Protein AF-A0A6N2JVK2-F1 (afdb_monomer_lite)

Structure (mmCIF, N/CA/C/O backbone):
data_AF-A0A6N2JVK2-F1
#
_entry.id   AF-A0A6N2JVK2-F1
#
loop_
_atom_site.group_PDB
_atom_site.id
_atom_site.type_symbol
_atom_site.label_atom_id
_atom_site.label_alt_id
_atom_site.label_comp_id
_atom_site.label_asym_id
_atom_site.label_entity_id
_atom_site.label_seq_id
_atom_site.pdbx_PDB_ins_code
_atom_site.Cartn_x
_atom_site.Cartn_y
_atom_site.Cartn_z
_atom_site.occupancy
_atom_site.B_iso_or_equiv
_atom_site.auth_seq_id
_atom_site.auth_comp_id
_atom_site.auth_asym_id
_atom_site.auth_atom_id
_atom_site.pdbx_PDB_model_num
ATOM 1 N N . MET A 1 1 ? -24.636 7.361 -24.391 1.00 40.22 1 MET A N 1
ATOM 2 C CA . MET A 1 1 ? -23.296 7.892 -24.700 1.00 40.22 1 MET A CA 1
ATOM 3 C C . MET A 1 1 ? -22.338 6.884 -24.120 1.00 40.22 1 MET A C 1
ATOM 5 O O . MET A 1 1 ? -22.304 6.733 -22.908 1.00 40.22 1 MET A O 1
ATOM 9 N N . ASP A 1 2 ? -21.753 6.083 -25.000 1.00 39.25 2 ASP A N 1
ATOM 10 C CA . ASP A 1 2 ? -20.880 4.963 -24.667 1.00 39.25 2 ASP A CA 1
ATOM 11 C C . ASP A 1 2 ? -19.522 5.557 -24.279 1.00 39.25 2 ASP A C 1
ATOM 13 O O . ASP A 1 2 ? -18.796 6.069 -25.132 1.00 39.25 2 ASP A O 1
ATOM 17 N N . SER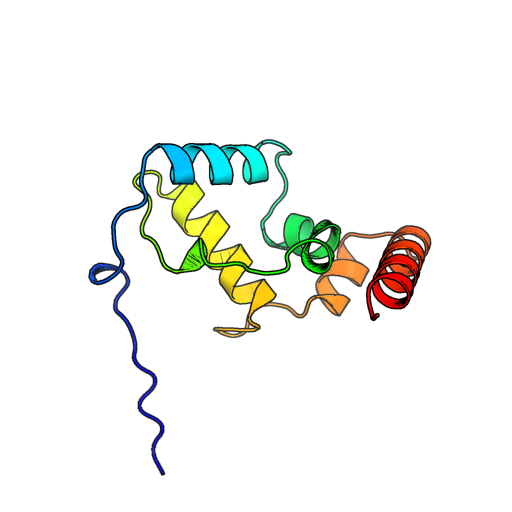 A 1 3 ? -19.246 5.639 -22.979 1.00 45.53 3 SER A N 1
ATOM 18 C CA . SER A 1 3 ? -17.932 6.049 -22.497 1.00 45.53 3 SER A CA 1
ATOM 19 C C . SER A 1 3 ? -16.986 4.892 -22.772 1.00 45.53 3 SER A C 1
ATOM 21 O O . SER A 1 3 ? -16.928 3.946 -21.993 1.00 45.53 3 SER A O 1
ATOM 23 N N . THR A 1 4 ? -16.278 4.962 -23.898 1.00 45.59 4 THR A N 1
ATOM 24 C CA . THR A 1 4 ? -15.120 4.123 -24.197 1.00 45.59 4 THR A CA 1
ATOM 25 C C . THR A 1 4 ? -14.144 4.241 -23.037 1.00 45.59 4 THR A C 1
ATOM 27 O O . THR A 1 4 ? -13.397 5.214 -22.925 1.00 45.59 4 THR A O 1
ATOM 30 N N . GLN A 1 5 ? -14.220 3.267 -22.138 1.00 48.94 5 GLN A N 1
ATOM 31 C CA . GLN A 1 5 ? -13.222 3.000 -21.130 1.00 48.94 5 GLN A CA 1
ATOM 32 C C . GLN A 1 5 ? -11.936 2.743 -21.905 1.00 48.94 5 GLN A C 1
ATOM 34 O O . GLN A 1 5 ? -11.825 1.747 -22.616 1.00 48.94 5 GLN A O 1
ATOM 39 N N . SER A 1 6 ? -11.031 3.720 -21.882 1.00 50.97 6 SER A N 1
ATOM 40 C CA . SER A 1 6 ? -9.691 3.582 -22.431 1.00 50.97 6 SER A CA 1
ATOM 41 C C . SER A 1 6 ? -9.001 2.495 -21.621 1.00 50.97 6 SER A C 1
ATOM 43 O O . SER A 1 6 ? -8.406 2.765 -20.580 1.00 50.97 6 SER A O 1
ATOM 45 N N . ASP A 1 7 ? -9.175 1.260 -22.070 1.00 56.25 7 ASP A N 1
ATOM 46 C CA . ASP A 1 7 ? -8.435 0.086 -21.647 1.00 56.25 7 ASP A CA 1
ATOM 47 C C . ASP A 1 7 ? -6.996 0.323 -22.119 1.00 56.25 7 ASP A C 1
ATOM 49 O O . ASP A 1 7 ? -6.589 -0.081 -23.209 1.00 56.25 7 ASP A O 1
ATOM 53 N N . ILE A 1 8 ? -6.258 1.149 -21.368 1.00 56.44 8 ILE A N 1
ATOM 54 C CA . ILE A 1 8 ? -4.817 1.278 -21.538 1.00 56.44 8 ILE A CA 1
ATOM 55 C C . ILE A 1 8 ? -4.294 -0.099 -21.168 1.00 56.44 8 ILE A C 1
ATOM 57 O O . ILE A 1 8 ? -4.213 -0.453 -19.993 1.00 56.44 8 ILE A O 1
ATOM 61 N N . SER A 1 9 ? -4.019 -0.888 -22.200 1.00 64.19 9 SER A N 1
ATOM 62 C CA . SER A 1 9 ? -3.381 -2.185 -22.083 1.00 64.19 9 SER A CA 1
ATOM 63 C C . SER A 1 9 ? -2.158 -2.029 -21.184 1.00 64.19 9 SER A C 1
ATOM 65 O O . SER A 1 9 ? -1.393 -1.081 -21.355 1.00 64.19 9 SER A O 1
ATOM 67 N N . GLU A 1 10 ? -1.936 -2.938 -20.229 1.00 61.91 10 GLU A N 1
ATOM 68 C CA . GLU A 1 10 ? -0.776 -2.855 -19.324 1.00 61.91 10 GLU A CA 1
ATOM 69 C C . GLU A 1 10 ? 0.563 -2.720 -20.084 1.00 61.91 10 GLU A C 1
ATOM 71 O O . GLU A 1 10 ? 1.551 -2.193 -19.567 1.00 61.91 10 GLU A O 1
ATOM 76 N N . PHE A 1 11 ? 0.583 -3.168 -21.342 1.00 67.19 11 PHE A N 1
ATOM 77 C CA . PHE A 1 11 ? 1.704 -3.055 -22.270 1.00 67.19 11 PHE A CA 1
ATOM 78 C C . PHE A 1 11 ? 2.002 -1.621 -22.739 1.00 67.19 11 PHE A C 1
ATOM 80 O O . PHE A 1 11 ? 3.137 -1.348 -23.132 1.00 67.19 11 PHE A O 1
ATOM 87 N N . ASP A 1 12 ? 1.032 -0.712 -22.655 1.00 82.44 12 ASP A N 1
ATOM 88 C CA . ASP A 1 12 ? 1.162 0.700 -23.028 1.00 82.44 12 ASP A CA 1
ATOM 89 C C . ASP A 1 12 ? 1.675 1.573 -21.869 1.00 82.44 12 ASP A C 1
ATOM 91 O O . ASP A 1 12 ? 2.031 2.737 -22.074 1.00 82.44 12 ASP A O 1
ATOM 95 N N . MET A 1 13 ? 1.774 1.027 -20.648 1.00 88.69 13 MET A N 1
ATOM 96 C CA . MET A 1 13 ? 2.290 1.773 -19.501 1.00 88.69 13 MET A CA 1
ATOM 97 C C . MET A 1 13 ? 3.811 2.000 -19.596 1.00 88.69 13 MET A C 1
ATOM 99 O O . MET A 1 13 ? 4.582 1.082 -19.928 1.00 88.69 13 MET A O 1
ATOM 103 N N . PRO A 1 14 ? 4.301 3.209 -19.259 1.00 94.38 14 PRO A N 1
ATOM 104 C CA . PRO A 1 14 ? 5.731 3.472 -19.185 1.00 94.38 14 PRO A CA 1
ATOM 105 C C . PRO A 1 14 ? 6.396 2.588 -18.121 1.00 94.38 14 PRO A C 1
ATOM 107 O O . PRO A 1 14 ? 5.829 2.293 -17.069 1.00 94.38 14 PRO A O 1
ATOM 110 N N . LEU A 1 15 ? 7.636 2.167 -18.390 1.00 95.81 15 LEU A N 1
ATOM 111 C CA . LEU A 1 15 ? 8.431 1.412 -17.420 1.00 95.81 15 LEU A CA 1
ATOM 112 C C . LEU A 1 15 ? 8.835 2.312 -16.254 1.00 95.81 15 LEU A C 1
ATOM 114 O O . LEU A 1 15 ? 9.421 3.374 -16.470 1.00 95.81 15 LEU A O 1
ATOM 118 N N . ALA A 1 16 ? 8.596 1.849 -15.031 1.00 96.12 16 ALA A N 1
ATOM 119 C CA . ALA A 1 16 ? 9.037 2.526 -13.826 1.00 96.12 16 ALA A CA 1
ATOM 120 C C . ALA A 1 16 ? 10.566 2.712 -13.809 1.00 96.12 16 ALA A C 1
ATOM 122 O O . ALA A 1 16 ? 11.363 1.821 -14.152 1.00 96.12 16 ALA A O 1
ATOM 123 N N . THR A 1 17 ? 10.989 3.899 -13.375 1.00 96.06 17 THR A N 1
ATOM 124 C CA . THR A 1 17 ? 12.404 4.168 -13.101 1.00 96.06 17 THR A CA 1
ATOM 125 C C . THR A 1 17 ? 12.859 3.379 -11.875 1.00 96.06 17 THR A C 1
ATOM 127 O O . THR A 1 17 ? 12.052 3.029 -11.017 1.00 96.06 17 THR A O 1
ATOM 130 N N . VAL A 1 18 ? 14.165 3.131 -11.745 1.00 94.88 18 VAL A N 1
ATOM 131 C CA . VAL A 1 18 ? 14.719 2.433 -10.567 1.00 94.88 18 VAL A CA 1
ATOM 132 C C . VAL A 1 18 ? 14.362 3.160 -9.264 1.00 94.88 18 VAL A C 1
ATOM 134 O O . VAL A 1 18 ? 14.064 2.515 -8.263 1.00 94.88 18 VAL A O 1
ATOM 137 N N . THR A 1 19 ? 14.329 4.495 -9.284 1.00 94.62 19 THR A N 1
ATOM 138 C CA . THR A 1 19 ? 13.910 5.313 -8.137 1.00 94.62 19 THR A CA 1
ATOM 139 C C . THR A 1 19 ? 12.469 5.020 -7.724 1.00 94.62 19 THR A C 1
ATOM 141 O O . THR A 1 19 ? 12.207 4.846 -6.538 1.00 94.62 19 THR A O 1
ATOM 144 N N . MET A 1 20 ? 11.552 4.901 -8.688 1.00 93.38 20 MET A N 1
ATOM 145 C CA . MET A 1 20 ? 10.156 4.549 -8.411 1.00 93.38 20 MET A CA 1
ATOM 146 C C . MET A 1 20 ? 10.026 3.127 -7.875 1.00 93.38 20 MET A C 1
ATOM 148 O O . MET A 1 20 ? 9.310 2.912 -6.903 1.00 93.38 20 MET A O 1
ATOM 152 N N . GLU A 1 21 ? 10.743 2.158 -8.456 1.00 94.50 21 GLU A N 1
ATOM 153 C CA . GLU A 1 21 ? 10.730 0.791 -7.923 1.00 94.50 21 GLU A CA 1
ATOM 154 C C . GLU A 1 21 ? 11.220 0.759 -6.469 1.00 94.50 21 GLU A C 1
ATOM 156 O O . GLU A 1 21 ? 10.627 0.087 -5.634 1.00 94.50 21 GLU A O 1
ATOM 161 N N . ASN A 1 22 ? 12.278 1.506 -6.140 1.00 94.00 22 ASN A N 1
ATOM 162 C CA . ASN A 1 22 ? 12.790 1.583 -4.771 1.00 94.00 22 ASN A CA 1
ATOM 163 C C . ASN A 1 22 ? 11.808 2.262 -3.811 1.00 94.00 22 ASN A C 1
ATOM 165 O O . ASN A 1 22 ? 11.683 1.815 -2.674 1.00 94.00 22 ASN A O 1
ATOM 169 N N . HIS A 1 23 ? 11.103 3.301 -4.262 1.00 91.31 23 HIS A N 1
ATOM 170 C CA . HIS A 1 23 ? 10.058 3.942 -3.467 1.00 91.31 23 HIS A CA 1
ATOM 171 C C . HIS A 1 23 ? 8.930 2.957 -3.132 1.00 91.31 23 HIS A C 1
ATOM 173 O O . HIS A 1 23 ? 8.615 2.765 -1.960 1.00 91.31 23 HIS A O 1
ATOM 179 N N . VAL A 1 24 ? 8.401 2.256 -4.140 1.00 91.88 24 VAL A N 1
ATOM 180 C CA . VAL A 1 24 ? 7.340 1.259 -3.938 1.00 91.88 24 VAL A CA 1
ATOM 181 C C . VAL A 1 24 ? 7.820 0.085 -3.081 1.00 91.88 24 VAL A C 1
ATOM 183 O O . VAL A 1 24 ? 7.088 -0.363 -2.202 1.00 91.88 24 VAL A O 1
ATOM 186 N N . ARG A 1 25 ? 9.067 -0.385 -3.247 1.00 93.06 25 ARG A N 1
ATOM 187 C CA . ARG A 1 25 ? 9.645 -1.393 -2.334 1.00 93.06 25 ARG A 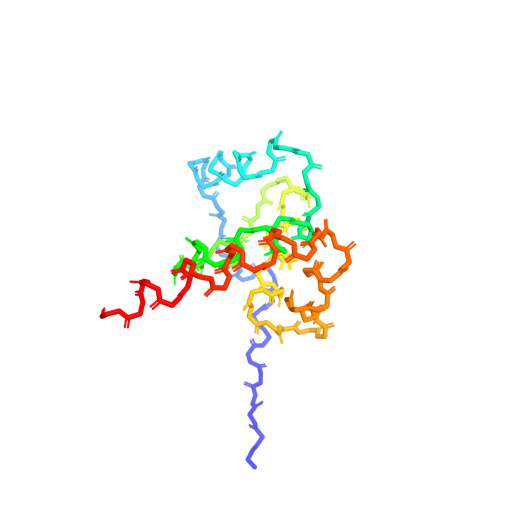CA 1
ATOM 188 C C . ARG A 1 25 ? 9.637 -0.918 -0.882 1.00 93.06 25 ARG A C 1
ATOM 190 O O . ARG A 1 25 ? 9.404 -1.733 0.002 1.00 93.06 25 ARG A O 1
ATOM 197 N N . GLY A 1 26 ? 9.873 0.372 -0.644 1.00 91.44 26 GLY A N 1
ATOM 198 C CA . GLY A 1 26 ? 9.773 0.975 0.684 1.00 91.44 26 GLY A CA 1
ATOM 199 C C . GLY A 1 26 ? 8.348 0.978 1.241 1.00 91.44 26 GLY A C 1
ATOM 200 O O . GLY A 1 26 ? 8.170 0.810 2.437 1.00 91.44 26 GLY A O 1
ATOM 201 N N . MET A 1 27 ? 7.321 1.093 0.396 1.00 89.31 27 MET A N 1
ATOM 202 C CA . MET A 1 27 ? 5.927 0.937 0.840 1.00 89.31 27 MET A CA 1
ATOM 203 C C . MET A 1 27 ? 5.613 -0.519 1.217 1.00 89.31 27 MET A C 1
ATOM 205 O O . MET A 1 27 ? 4.904 -0.779 2.183 1.00 89.31 27 MET A O 1
ATOM 209 N N . MET A 1 28 ? 6.167 -1.476 0.466 1.00 88.06 28 MET A N 1
ATOM 210 C CA . MET A 1 28 ? 5.971 -2.912 0.695 1.00 88.06 28 MET A CA 1
ATOM 211 C C . MET A 1 28 ? 6.796 -3.478 1.857 1.00 88.06 28 MET A C 1
ATOM 213 O O . MET A 1 28 ? 6.521 -4.593 2.302 1.00 88.06 28 MET A O 1
ATOM 217 N N . SER A 1 29 ? 7.828 -2.772 2.331 1.00 82.69 29 SER A N 1
ATOM 218 C CA . SER A 1 29 ? 8.806 -3.340 3.270 1.00 82.69 29 SER A CA 1
ATOM 219 C C . SER A 1 29 ? 8.226 -3.698 4.635 1.00 82.69 29 SER A C 1
ATOM 221 O O . SER A 1 29 ? 8.802 -4.527 5.336 1.00 82.69 29 SER A O 1
ATOM 223 N N . ASP A 1 30 ? 7.066 -3.140 4.976 1.00 82.62 30 ASP A N 1
ATOM 224 C CA . ASP A 1 30 ? 6.337 -3.460 6.204 1.00 82.62 30 ASP A CA 1
ATOM 225 C C . ASP A 1 30 ? 5.655 -4.841 6.145 1.00 82.62 30 ASP A C 1
ATOM 227 O O . ASP A 1 30 ? 5.059 -5.289 7.122 1.00 82.62 30 ASP A O 1
ATOM 231 N N . GLY A 1 31 ? 5.728 -5.533 4.999 1.00 88.12 31 GLY A N 1
ATOM 232 C CA . GLY A 1 31 ? 5.144 -6.861 4.800 1.00 88.12 31 GLY A CA 1
ATOM 233 C C . GLY A 1 31 ? 3.617 -6.859 4.705 1.00 88.12 31 GLY A C 1
ATOM 234 O O . GLY A 1 31 ? 3.001 -7.925 4.721 1.00 88.12 31 GLY A O 1
ATOM 235 N N . LEU A 1 32 ? 3.004 -5.679 4.604 1.00 93.00 32 LEU A N 1
ATOM 236 C CA . LEU A 1 32 ? 1.559 -5.517 4.519 1.00 93.00 32 LEU A CA 1
ATOM 237 C C . LEU A 1 32 ? 1.040 -5.885 3.125 1.00 93.00 32 LEU A C 1
ATOM 239 O O . LEU A 1 32 ? 1.646 -5.581 2.092 1.00 93.00 32 LEU A O 1
ATOM 243 N N . SER A 1 33 ? -0.137 -6.505 3.095 1.00 95.06 33 SER A N 1
ATOM 244 C CA . SER A 1 33 ? -0.902 -6.646 1.852 1.00 95.06 33 SER A CA 1
ATOM 245 C C . SER A 1 33 ? -1.367 -5.271 1.336 1.00 95.06 33 SER A C 1
ATOM 247 O O . SER A 1 33 ? -1.489 -4.346 2.142 1.00 95.06 33 SER A O 1
ATOM 249 N N . PRO A 1 34 ? -1.673 -5.116 0.032 1.00 95.38 34 PRO A N 1
ATOM 250 C CA . PRO A 1 34 ? -2.237 -3.871 -0.500 1.00 95.38 34 PRO A CA 1
ATOM 251 C C . PRO A 1 34 ? -3.503 -3.435 0.248 1.00 95.38 34 PRO A C 1
ATOM 253 O O . PRO A 1 34 ? -3.644 -2.265 0.589 1.00 95.38 34 PRO A O 1
ATOM 256 N N . ASP A 1 35 ? -4.383 -4.388 0.568 1.00 96.25 35 ASP A N 1
ATOM 257 C CA . ASP A 1 35 ? -5.606 -4.178 1.346 1.00 96.25 35 ASP A CA 1
ATOM 258 C C . ASP A 1 35 ? -5.323 -3.585 2.731 1.00 96.25 35 ASP A C 1
ATOM 260 O O . ASP A 1 35 ? -5.935 -2.597 3.140 1.00 96.25 35 ASP A O 1
ATOM 264 N N . GLU A 1 36 ? -4.389 -4.190 3.467 1.00 95.56 36 GLU A N 1
ATOM 265 C CA . GLU A 1 36 ? -4.043 -3.740 4.814 1.00 95.56 36 GLU A CA 1
ATOM 266 C C . GLU A 1 36 ? -3.300 -2.401 4.785 1.00 95.56 36 GLU A C 1
ATOM 268 O O . GLU A 1 36 ? -3.573 -1.519 5.604 1.00 95.56 36 GLU A O 1
ATOM 273 N N . TYR A 1 37 ? -2.406 -2.214 3.812 1.00 95.56 37 TYR A N 1
ATOM 274 C CA . TYR A 1 37 ? -1.724 -0.945 3.599 1.00 95.56 37 TYR A CA 1
ATOM 275 C C . TYR A 1 37 ? -2.731 0.171 3.306 1.00 95.56 37 TYR A C 1
ATOM 277 O O . TYR A 1 37 ? -2.678 1.228 3.930 1.00 95.56 37 TYR A O 1
ATOM 285 N N . ALA A 1 38 ? -3.699 -0.074 2.420 1.00 95.06 38 ALA A N 1
ATOM 286 C CA . ALA A 1 38 ? -4.758 0.878 2.111 1.00 95.06 38 ALA A CA 1
ATOM 287 C C . ALA A 1 38 ? -5.628 1.184 3.340 1.00 95.06 38 ALA A C 1
ATOM 289 O O . ALA A 1 38 ? -5.918 2.349 3.616 1.00 95.06 38 ALA A O 1
ATOM 290 N N . ALA A 1 39 ? -6.007 0.165 4.120 1.00 95.19 39 ALA A N 1
ATOM 291 C CA . ALA A 1 39 ? -6.790 0.350 5.341 1.00 95.19 39 ALA A CA 1
ATOM 292 C C . ALA A 1 39 ? -6.111 1.337 6.304 1.00 95.19 39 ALA A C 1
ATOM 294 O O . ALA A 1 39 ? -6.759 2.268 6.794 1.00 95.19 39 ALA A O 1
ATOM 295 N N . ARG A 1 40 ? -4.803 1.146 6.523 1.00 93.81 40 ARG A N 1
ATOM 296 C CA . ARG A 1 40 ? -3.977 1.936 7.443 1.00 93.81 40 ARG A CA 1
ATOM 297 C C . ARG A 1 40 ? -3.644 3.315 6.890 1.00 93.81 40 ARG A C 1
ATOM 299 O O . ARG A 1 40 ? -3.834 4.295 7.594 1.00 93.81 40 ARG A O 1
ATOM 306 N N . TRP A 1 41 ? -3.207 3.409 5.638 1.00 93.12 41 TRP A N 1
ATOM 307 C CA . TRP A 1 41 ? -2.471 4.577 5.143 1.00 93.12 41 TRP A CA 1
ATOM 308 C C . TRP A 1 41 ? -3.137 5.324 3.992 1.00 93.12 41 TRP A C 1
ATOM 310 O O . TRP A 1 41 ? -2.663 6.390 3.628 1.00 93.12 41 TRP A O 1
ATOM 320 N N . ALA A 1 42 ? -4.262 4.859 3.436 1.00 92.25 42 ALA A N 1
ATOM 321 C CA . ALA A 1 42 ? -4.890 5.549 2.298 1.00 92.25 42 ALA A CA 1
ATOM 322 C C . ALA A 1 42 ? -5.191 7.036 2.563 1.00 92.25 42 ALA A C 1
ATOM 324 O O . ALA A 1 42 ? -5.180 7.840 1.639 1.00 92.25 42 ALA A O 1
ATOM 325 N N . HIS A 1 43 ? -5.439 7.411 3.821 1.00 89.12 43 HIS A N 1
ATOM 326 C CA . HIS A 1 43 ? -5.721 8.793 4.202 1.00 89.12 43 HIS A CA 1
ATOM 327 C C . HIS A 1 43 ? -4.506 9.728 4.107 1.00 89.12 43 HIS A C 1
ATOM 329 O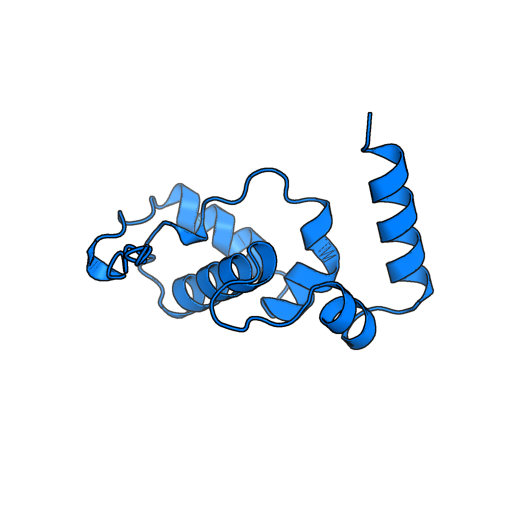 O . HIS A 1 43 ? -4.700 10.932 4.017 1.00 89.12 43 HIS A O 1
ATOM 335 N N . THR A 1 44 ? -3.282 9.195 4.090 1.00 88.88 44 THR A N 1
ATOM 336 C CA . THR A 1 44 ? -2.045 9.982 3.971 1.00 88.88 44 THR A CA 1
ATOM 337 C C . THR A 1 44 ? -1.587 10.136 2.518 1.00 88.88 44 THR A C 1
ATOM 339 O O . THR A 1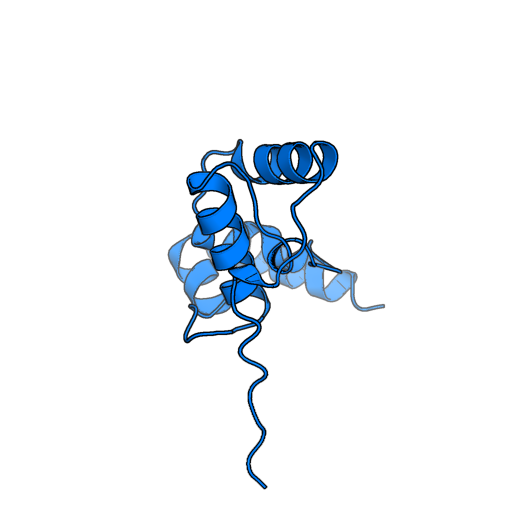 44 ? -0.583 10.793 2.246 1.00 88.88 44 THR A O 1
ATOM 342 N N . ILE A 1 45 ? -2.270 9.484 1.572 1.00 87.31 45 ILE A N 1
ATOM 343 C CA . ILE A 1 45 ? -1.885 9.438 0.161 1.00 87.31 45 ILE A CA 1
ATOM 344 C C . ILE A 1 45 ? -2.703 10.482 -0.602 1.00 87.31 45 ILE A C 1
ATOM 346 O O . ILE A 1 45 ? -3.867 10.264 -0.923 1.00 87.31 45 ILE A O 1
ATOM 350 N N . TYR A 1 46 ? -2.078 11.618 -0.909 1.00 72.00 46 TYR A N 1
ATOM 351 C CA . TYR A 1 46 ? -2.748 12.752 -1.558 1.00 72.00 46 TYR A CA 1
ATOM 352 C C . TYR A 1 46 ? -2.744 12.685 -3.092 1.00 72.00 46 TYR A C 1
ATOM 354 O O . TYR A 1 46 ? -3.735 13.036 -3.729 1.00 72.00 46 TYR A O 1
ATOM 362 N N . CYS A 1 47 ? -1.646 12.221 -3.694 1.00 79.75 47 CYS A N 1
ATOM 363 C CA . CYS A 1 47 ? -1.470 12.148 -5.147 1.00 79.75 47 CYS A CA 1
ATOM 364 C C . CYS A 1 47 ? -0.798 10.824 -5.519 1.00 79.75 47 CYS A C 1
ATOM 366 O O . CYS A 1 47 ? 0.425 10.760 -5.611 1.00 79.75 47 CYS A O 1
ATOM 368 N N . PHE A 1 48 ? -1.596 9.776 -5.713 1.00 88.12 48 PHE A N 1
ATOM 369 C CA . PHE A 1 48 ? -1.103 8.468 -6.142 1.00 88.12 48 PHE A CA 1
ATOM 370 C C . PHE A 1 48 ? -1.077 8.386 -7.672 1.00 88.12 48 PHE A C 1
ATOM 372 O O . PHE A 1 48 ? -2.067 8.705 -8.327 1.00 88.12 48 PHE A O 1
ATOM 379 N N . SER A 1 49 ? 0.053 7.991 -8.248 1.00 90.50 49 SER A N 1
ATOM 380 C CA . SER A 1 49 ? 0.216 7.812 -9.704 1.00 90.50 49 SER A CA 1
ATOM 381 C C . SER A 1 49 ? 1.068 6.597 -10.073 1.00 90.50 49 SER A C 1
ATOM 383 O O . SER A 1 49 ? 1.292 6.302 -11.247 1.00 90.50 49 SER A O 1
ATOM 385 N N . GLU A 1 50 ? 1.543 5.880 -9.061 1.00 92.12 50 GLU A N 1
ATOM 386 C CA . GLU A 1 50 ? 2.415 4.726 -9.168 1.00 92.12 50 GLU A CA 1
ATOM 387 C C . GLU A 1 50 ? 1.706 3.546 -9.853 1.00 92.12 50 GLU A C 1
ATOM 389 O O . GLU A 1 50 ? 2.368 2.745 -10.508 1.00 92.12 50 GLU A O 1
ATOM 394 N N . ASP A 1 51 ? 0.367 3.467 -9.809 1.00 91.56 51 ASP A N 1
ATOM 395 C CA . ASP A 1 51 ? -0.396 2.463 -10.566 1.00 91.56 51 ASP A CA 1
ATOM 396 C C . ASP A 1 51 ? -0.356 2.664 -12.086 1.00 91.56 51 ASP A C 1
ATOM 398 O O . ASP A 1 51 ? -0.652 1.732 -12.826 1.00 91.56 51 ASP A O 1
ATOM 402 N N . GLY A 1 52 ? 0.048 3.841 -12.567 1.00 92.00 52 GLY A N 1
ATOM 403 C CA . GLY A 1 52 ? 0.159 4.149 -13.996 1.00 92.00 52 GLY A CA 1
ATOM 404 C C . GLY A 1 52 ? 1.426 3.623 -14.681 1.00 92.00 52 GLY A C 1
ATOM 405 O O . GLY A 1 52 ? 1.679 3.966 -15.837 1.00 92.00 52 GLY A O 1
ATOM 406 N N . TYR A 1 53 ? 2.253 2.838 -13.983 1.00 94.81 53 TYR A N 1
ATOM 407 C CA . TYR A 1 53 ? 3.541 2.346 -14.476 1.00 94.81 53 TYR A CA 1
ATOM 408 C C . TYR A 1 53 ? 3.605 0.820 -14.458 1.00 94.81 53 TYR A C 1
ATOM 410 O O . TYR A 1 53 ? 3.014 0.160 -13.605 1.00 94.81 53 TYR A O 1
ATOM 418 N N . ARG A 1 54 ? 4.399 0.247 -15.369 1.00 95.00 54 ARG A N 1
ATOM 419 C CA . ARG A 1 54 ? 4.797 -1.169 -15.304 1.00 95.00 54 ARG A CA 1
ATOM 420 C C . ARG A 1 54 ? 6.101 -1.321 -14.532 1.00 95.00 54 ARG A C 1
ATOM 422 O O . ARG A 1 54 ? 6.999 -0.484 -14.657 1.00 95.00 54 ARG A O 1
ATOM 429 N N . TYR A 1 55 ? 6.241 -2.409 -13.788 1.00 94.56 55 TYR A N 1
ATOM 430 C CA . TYR A 1 55 ? 7.400 -2.658 -12.930 1.00 94.56 55 TYR A CA 1
ATOM 431 C C . TYR A 1 55 ? 8.095 -3.953 -13.344 1.00 94.56 55 TYR A C 1
ATOM 433 O O . TYR A 1 55 ? 7.460 -4.887 -13.823 1.00 94.56 55 TYR A O 1
ATOM 441 N N . ARG A 1 56 ? 9.426 -4.018 -13.201 1.00 93.56 56 ARG A N 1
ATOM 442 C CA . ARG A 1 56 ? 10.188 -5.218 -13.609 1.00 93.56 56 ARG A CA 1
ATOM 443 C C . ARG A 1 56 ? 9.897 -6.420 -12.715 1.00 93.56 56 ARG A C 1
ATOM 445 O O . ARG A 1 56 ? 9.958 -7.557 -13.171 1.00 93.56 56 ARG A O 1
ATOM 452 N N . ASP A 1 57 ? 9.636 -6.152 -11.443 1.00 94.38 57 ASP A N 1
ATOM 453 C CA . ASP A 1 57 ? 9.265 -7.152 -10.453 1.00 94.38 57 ASP A CA 1
ATOM 454 C C . ASP A 1 57 ? 7.746 -7.348 -10.473 1.00 94.38 57 ASP A C 1
ATOM 456 O O . ASP A 1 57 ? 6.985 -6.422 -10.191 1.00 94.38 57 ASP A O 1
ATOM 460 N N . VAL A 1 58 ? 7.313 -8.565 -10.807 1.00 93.19 58 VAL A N 1
ATOM 461 C CA . VAL A 1 58 ? 5.895 -8.923 -10.933 1.00 93.19 58 VAL A CA 1
ATOM 462 C C . VAL A 1 58 ? 5.146 -8.851 -9.605 1.00 93.19 58 VAL A C 1
ATOM 464 O O . VAL A 1 58 ? 3.952 -8.549 -9.595 1.00 93.19 58 VAL A O 1
ATOM 467 N N . VAL A 1 59 ? 5.829 -9.094 -8.482 1.00 94.38 59 VAL A N 1
ATOM 468 C CA . VAL A 1 59 ? 5.232 -8.997 -7.144 1.00 94.38 59 VAL A CA 1
ATOM 469 C C . VAL A 1 59 ? 4.956 -7.535 -6.831 1.00 94.38 59 VAL A C 1
ATOM 471 O O . VAL A 1 59 ? 3.864 -7.188 -6.386 1.00 94.38 59 VAL A O 1
ATOM 474 N N . LEU A 1 60 ? 5.921 -6.671 -7.142 1.00 94.12 60 LEU A N 1
ATOM 475 C CA . LEU A 1 60 ? 5.796 -5.237 -6.942 1.00 94.12 60 LEU A CA 1
ATOM 476 C C . LEU A 1 60 ? 4.735 -4.622 -7.860 1.00 94.12 60 LEU A C 1
ATOM 478 O O . LEU A 1 60 ? 3.914 -3.838 -7.390 1.00 94.12 60 LEU A O 1
ATOM 482 N N . GLN A 1 61 ? 4.709 -5.023 -9.135 1.00 94.62 61 GLN A N 1
ATOM 483 C CA . GLN A 1 61 ? 3.673 -4.610 -10.083 1.00 94.62 61 GLN A CA 1
ATOM 484 C C . GLN A 1 61 ? 2.278 -4.974 -9.566 1.00 94.62 61 GLN A C 1
ATOM 486 O O . GLN A 1 61 ? 1.401 -4.121 -9.477 1.00 94.62 61 GLN A O 1
ATOM 491 N N . SER A 1 62 ? 2.088 -6.235 -9.172 1.00 94.81 62 SER A N 1
ATOM 492 C CA . SER A 1 62 ? 0.790 -6.710 -8.688 1.00 94.81 62 SER A CA 1
ATOM 493 C C . SER A 1 62 ? 0.352 -5.956 -7.432 1.00 94.81 62 SER A C 1
ATOM 495 O O . SER A 1 62 ? -0.814 -5.593 -7.299 1.00 94.81 62 SER A O 1
ATOM 497 N N . TRP A 1 63 ? 1.288 -5.689 -6.518 1.00 96.12 63 TRP A N 1
ATOM 498 C CA . TRP A 1 63 ? 1.003 -4.993 -5.267 1.00 96.12 63 TRP A CA 1
ATOM 499 C C . TRP A 1 63 ? 0.574 -3.540 -5.502 1.00 96.12 63 TRP A C 1
ATOM 501 O O . TRP A 1 63 ? -0.449 -3.109 -4.970 1.00 96.12 63 TRP A O 1
ATOM 511 N N . ILE A 1 64 ? 1.312 -2.791 -6.330 1.00 95.56 64 ILE A N 1
ATOM 512 C CA . ILE A 1 64 ? 1.041 -1.364 -6.551 1.00 95.56 64 ILE A CA 1
ATOM 513 C C . ILE A 1 64 ? -0.214 -1.129 -7.395 1.00 95.56 64 ILE A C 1
ATOM 515 O O . ILE A 1 64 ? -0.975 -0.202 -7.119 1.00 95.56 64 ILE A O 1
ATOM 519 N N . HIS A 1 65 ? -0.487 -2.003 -8.368 1.00 94.81 65 HIS A N 1
ATOM 520 C CA . HIS A 1 65 ? -1.722 -1.954 -9.154 1.00 94.81 65 HIS A CA 1
ATOM 521 C C . HIS A 1 65 ? -2.944 -2.307 -8.311 1.00 94.81 65 HIS A C 1
ATOM 523 O O . HIS A 1 65 ? -3.974 -1.644 -8.429 1.00 94.81 65 HIS A O 1
ATOM 529 N N . ALA A 1 66 ? -2.831 -3.289 -7.410 1.00 95.25 66 ALA A N 1
ATOM 530 C CA . ALA A 1 66 ? -3.895 -3.599 -6.458 1.00 95.25 66 ALA A CA 1
ATOM 531 C C . ALA A 1 66 ? -4.168 -2.417 -5.514 1.00 95.25 66 ALA A C 1
ATOM 533 O O . ALA A 1 66 ? -5.326 -2.047 -5.318 1.00 95.25 66 ALA A O 1
ATOM 534 N N . LEU A 1 67 ? -3.116 -1.775 -4.989 1.00 95.44 67 LEU A N 1
ATOM 535 C CA . LEU A 1 67 ? -3.265 -0.579 -4.161 1.00 95.44 67 LEU A CA 1
ATOM 536 C C . LEU A 1 67 ? -3.965 0.551 -4.930 1.00 95.44 67 LEU A C 1
ATOM 538 O O . LEU A 1 67 ? -4.930 1.123 -4.427 1.00 95.44 67 LEU A O 1
ATOM 542 N N . GLY A 1 68 ? -3.546 0.832 -6.167 1.00 94.56 68 GLY A N 1
ATOM 543 C CA . GLY A 1 68 ? -4.204 1.827 -7.017 1.00 94.56 68 GLY A CA 1
ATOM 544 C C . GLY A 1 68 ? -5.671 1.509 -7.286 1.00 94.56 68 GLY A C 1
ATOM 545 O O . GLY A 1 68 ? -6.526 2.391 -7.192 1.00 94.56 68 GLY A O 1
ATOM 546 N N . ALA A 1 69 ? -5.997 0.242 -7.551 1.00 94.62 69 ALA A N 1
ATOM 547 C CA . ALA A 1 69 ? -7.378 -0.183 -7.741 1.00 94.62 69 ALA A CA 1
ATOM 548 C C . ALA A 1 69 ? -8.241 0.100 -6.501 1.00 94.62 69 ALA A C 1
ATOM 550 O O . ALA A 1 69 ? -9.359 0.592 -6.652 1.00 94.62 69 ALA A O 1
ATOM 551 N N . ILE A 1 70 ? -7.714 -0.132 -5.294 1.00 95.12 70 ILE A N 1
ATOM 552 C CA . ILE A 1 70 ? -8.398 0.175 -4.029 1.00 95.12 70 ILE A CA 1
ATOM 553 C C . ILE A 1 70 ? -8.589 1.686 -3.857 1.00 95.12 70 ILE A C 1
ATOM 555 O O . ILE A 1 70 ? -9.706 2.140 -3.603 1.00 95.12 70 ILE A O 1
ATOM 559 N N . LEU A 1 71 ? -7.521 2.475 -4.022 1.00 92.81 71 LEU A N 1
ATOM 560 C CA . LEU A 1 71 ? -7.555 3.928 -3.813 1.00 92.81 71 LEU A CA 1
ATOM 561 C C . LEU A 1 71 ? -8.521 4.631 -4.772 1.00 92.81 71 LEU A C 1
ATOM 563 O O . LEU A 1 71 ? -9.218 5.564 -4.377 1.00 92.81 71 LEU A O 1
ATOM 567 N N . PHE A 1 72 ? -8.603 4.153 -6.014 1.00 91.69 72 PHE A N 1
ATOM 568 C CA . PHE A 1 72 ? -9.481 4.716 -7.037 1.00 91.69 72 PHE A CA 1
ATOM 569 C C . PHE A 1 72 ? -10.809 3.968 -7.212 1.00 91.69 72 PHE A C 1
ATOM 571 O O . PHE A 1 72 ? -11.560 4.295 -8.130 1.00 91.69 72 PHE A O 1
ATOM 578 N N . GLN A 1 73 ? -11.099 2.971 -6.368 1.00 90.88 73 GLN A N 1
ATOM 579 C CA . GLN A 1 73 ? -12.300 2.125 -6.446 1.00 90.88 73 GLN A CA 1
ATOM 580 C C . GLN A 1 73 ? -12.554 1.548 -7.855 1.00 90.88 73 GLN A C 1
ATOM 582 O O . GLN A 1 73 ? -13.680 1.519 -8.354 1.00 90.88 73 GLN A O 1
ATOM 587 N N . LYS A 1 74 ? -11.488 1.096 -8.522 1.00 90.69 74 LYS A N 1
ATOM 588 C CA . LYS A 1 74 ? -11.537 0.502 -9.868 1.00 90.69 74 LYS A CA 1
ATOM 589 C C . LYS A 1 74 ? -11.755 -1.013 -9.780 1.00 90.69 74 LYS A C 1
ATOM 591 O O . LYS A 1 74 ? -11.442 -1.637 -8.772 1.00 90.69 74 LYS A O 1
ATOM 596 N N . ASN A 1 75 ? -12.245 -1.622 -10.862 1.00 86.75 75 ASN A N 1
ATOM 597 C CA . ASN A 1 75 ? -12.253 -3.081 -11.072 1.00 86.75 75 ASN A CA 1
ATOM 598 C C . ASN A 1 75 ? -12.913 -3.918 -9.956 1.00 86.75 75 ASN A C 1
ATOM 600 O O . ASN A 1 75 ? -12.535 -5.066 -9.736 1.00 86.75 75 ASN A O 1
ATOM 604 N N . GLY A 1 76 ? -13.896 -3.357 -9.244 1.00 88.62 76 GLY A N 1
ATOM 605 C CA . GLY A 1 76 ? -14.551 -4.046 -8.128 1.00 88.62 76 GLY A CA 1
ATOM 606 C C . GLY A 1 76 ? -13.660 -4.216 -6.894 1.00 88.62 76 GLY A C 1
ATOM 607 O O . GLY A 1 76 ? -13.917 -5.104 -6.083 1.00 88.62 76 GLY A O 1
ATOM 608 N N . ALA A 1 77 ? -12.615 -3.394 -6.759 1.00 91.31 77 ALA A N 1
ATOM 609 C CA . ALA A 1 77 ? -11.764 -3.367 -5.579 1.00 91.31 77 ALA A CA 1
ATOM 610 C C . ALA A 1 77 ? -12.578 -3.101 -4.294 1.00 91.31 77 ALA A C 1
ATOM 612 O O . ALA A 1 77 ? -13.589 -2.389 -4.333 1.00 91.31 77 ALA A O 1
ATOM 613 N N . PRO A 1 78 ? -12.147 -3.665 -3.151 1.00 91.69 78 PRO A N 1
ATOM 614 C CA . PRO A 1 78 ? -12.853 -3.531 -1.881 1.00 91.69 78 PRO A CA 1
ATOM 615 C C . PRO A 1 78 ? -12.923 -2.078 -1.399 1.00 91.69 78 PRO A C 1
ATOM 617 O O . PRO A 1 78 ? -12.030 -1.266 -1.650 1.00 91.69 78 PRO A O 1
ATOM 620 N N . ASN A 1 79 ? -13.985 -1.750 -0.661 1.00 93.19 79 ASN A N 1
ATOM 621 C CA . ASN A 1 79 ? -14.165 -0.406 -0.129 1.00 93.19 79 ASN A CA 1
ATOM 622 C C . ASN A 1 79 ? -13.216 -0.144 1.054 1.00 93.19 79 ASN A C 1
ATOM 624 O O . ASN A 1 79 ? -13.085 -0.974 1.953 1.00 93.19 79 ASN A O 1
ATOM 628 N N . LEU A 1 80 ? -12.615 1.051 1.120 1.00 92.56 80 LEU A N 1
ATOM 629 C CA . LEU A 1 80 ? -11.710 1.431 2.215 1.00 92.56 80 LEU A CA 1
ATOM 630 C C . LEU A 1 80 ? -12.336 1.288 3.610 1.00 92.56 80 LEU A C 1
ATOM 632 O O . LEU A 1 80 ? -11.642 0.896 4.543 1.00 92.56 80 LEU A O 1
ATOM 636 N N . ASN A 1 81 ? -13.629 1.572 3.778 1.00 91.44 81 ASN A N 1
ATOM 637 C CA . ASN A 1 81 ? -14.296 1.413 5.072 1.00 91.44 81 ASN A CA 1
ATOM 638 C C . ASN A 1 81 ? -14.446 -0.062 5.462 1.00 91.44 81 ASN A C 1
ATOM 640 O O . ASN A 1 81 ? -14.302 -0.395 6.636 1.00 91.44 81 ASN A O 1
ATOM 644 N N . GLU A 1 82 ? -14.687 -0.947 4.494 1.00 93.19 82 GLU A N 1
ATOM 645 C CA . GLU A 1 82 ? -14.746 -2.394 4.729 1.00 93.19 82 GLU A CA 1
ATOM 646 C C . GLU A 1 82 ? -13.362 -2.939 5.086 1.00 93.19 82 GLU A C 1
ATOM 648 O O . GLU A 1 82 ? -13.222 -3.699 6.042 1.00 93.19 82 GLU A O 1
ATOM 653 N N . LEU A 1 83 ? -12.326 -2.496 4.367 1.00 95.12 83 LEU A N 1
ATOM 654 C CA . LEU A 1 83 ? -10.940 -2.845 4.670 1.00 95.12 83 LEU A CA 1
ATOM 655 C C . LEU A 1 83 ? -10.540 -2.373 6.071 1.00 95.12 83 LEU A C 1
ATOM 657 O O . LEU A 1 83 ? -9.986 -3.1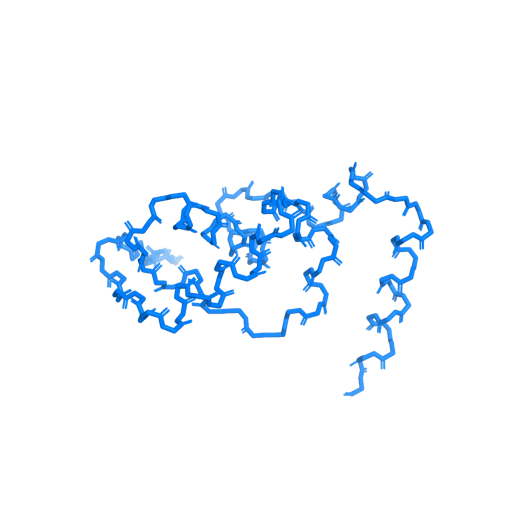45 6.850 1.00 95.12 83 LEU A O 1
ATOM 661 N N . ARG A 1 84 ? -10.881 -1.136 6.438 1.00 95.31 84 ARG A N 1
ATOM 662 C CA . ARG A 1 84 ? -10.647 -0.607 7.788 1.00 95.31 84 ARG A CA 1
ATOM 663 C C . ARG A 1 84 ? -11.356 -1.435 8.850 1.00 95.31 84 ARG A C 1
ATOM 665 O O . ARG A 1 84 ? -10.710 -1.845 9.803 1.00 95.31 84 ARG A O 1
ATOM 672 N N . ALA A 1 85 ? -12.635 -1.750 8.660 1.00 94.38 85 ALA A N 1
ATOM 673 C CA . ALA A 1 85 ? -13.382 -2.595 9.592 1.00 94.38 85 ALA A CA 1
ATOM 674 C C . ALA A 1 85 ? -12.797 -4.015 9.724 1.00 94.38 85 ALA A C 1
ATOM 676 O O . ALA A 1 85 ? -12.963 -4.654 10.760 1.00 94.38 85 ALA A O 1
ATOM 677 N N . LYS A 1 86 ? -12.123 -4.512 8.680 1.00 95.12 86 LYS A N 1
ATOM 678 C CA . LYS A 1 86 ? -11.487 -5.834 8.658 1.00 95.12 86 LYS A CA 1
ATOM 679 C C . LYS A 1 86 ? -10.119 -5.860 9.344 1.00 95.12 86 LYS A C 1
ATOM 681 O O . LYS A 1 86 ? -9.804 -6.852 9.995 1.00 95.12 86 LYS A O 1
ATOM 686 N N . PHE A 1 87 ? -9.300 -4.824 9.159 1.00 94.56 87 PHE A N 1
ATOM 687 C CA . PHE A 1 87 ? -7.890 -4.826 9.574 1.00 94.56 87 PHE A CA 1
ATOM 688 C C . PHE A 1 87 ? -7.583 -3.978 10.810 1.00 94.56 87 PHE A C 1
ATOM 690 O O . PHE A 1 87 ? -6.536 -4.182 11.422 1.00 94.56 87 PHE A O 1
ATOM 697 N N . LEU A 1 88 ? -8.456 -3.037 11.172 1.00 93.69 88 LEU A N 1
ATOM 698 C CA . LEU A 1 88 ? -8.204 -2.068 12.236 1.00 93.69 88 LEU A CA 1
ATOM 699 C C . LEU A 1 88 ? -9.177 -2.232 13.399 1.00 93.69 88 LEU A C 1
ATOM 701 O O . LEU A 1 88 ? -10.353 -2.558 13.221 1.00 93.69 88 LEU A O 1
ATOM 705 N N . ALA A 1 89 ? -8.696 -1.927 14.601 1.00 93.88 89 ALA A N 1
ATOM 706 C CA . ALA A 1 89 ? -9.548 -1.728 15.760 1.00 93.88 89 ALA A CA 1
ATOM 707 C C . ALA A 1 89 ? -10.370 -0.436 15.620 1.00 93.88 89 ALA A C 1
ATOM 709 O O . ALA A 1 89 ? -9.958 0.524 14.968 1.00 93.88 89 ALA A O 1
ATOM 710 N N . ALA A 1 90 ? -11.521 -0.373 16.296 1.00 90.94 90 ALA A N 1
ATOM 711 C CA . ALA A 1 90 ? -12.386 0.810 16.270 1.00 90.94 90 ALA A CA 1
ATOM 712 C C . ALA A 1 90 ? -11.655 2.098 16.706 1.00 90.94 90 ALA A C 1
ATOM 714 O O . ALA A 1 90 ? -11.905 3.161 16.144 1.00 90.94 90 ALA A O 1
ATOM 715 N N . GLU A 1 91 ? -10.719 1.989 17.654 1.00 92.00 91 GLU A N 1
ATOM 716 C CA . GLU A 1 91 ? -9.885 3.104 18.120 1.00 92.00 91 GLU A CA 1
ATOM 717 C C . GLU A 1 91 ? -8.945 3.627 17.020 1.00 92.00 91 GLU A C 1
ATOM 719 O O . GLU A 1 91 ? -8.823 4.836 16.829 1.00 92.00 91 GLU A O 1
ATOM 724 N N . GLU A 1 92 ? -8.327 2.731 16.243 1.00 90.94 92 GLU A N 1
ATOM 725 C CA . GLU A 1 92 ? -7.484 3.104 15.099 1.00 90.94 92 GLU A CA 1
ATOM 726 C C . GLU A 1 92 ? -8.319 3.782 14.003 1.00 90.94 92 GLU A C 1
ATOM 728 O O . GLU A 1 92 ? -7.905 4.794 13.438 1.00 90.94 92 GLU A O 1
ATOM 733 N N . ILE A 1 93 ? -9.527 3.271 13.737 1.00 91.31 93 ILE A N 1
ATOM 734 C CA . ILE A 1 93 ? -10.460 3.871 12.772 1.00 91.31 93 ILE A CA 1
ATOM 735 C C . ILE A 1 93 ? -10.849 5.285 13.209 1.00 91.31 93 ILE A C 1
ATOM 737 O O . ILE A 1 93 ? -10.862 6.198 12.382 1.00 91.31 93 ILE A O 1
ATOM 741 N N . GLN A 1 94 ? -11.156 5.478 14.495 1.00 91.94 94 GLN A N 1
ATOM 742 C CA . GLN A 1 94 ? -11.517 6.786 15.029 1.00 91.94 94 GLN A CA 1
ATOM 743 C C . GLN A 1 94 ? -10.366 7.785 14.873 1.00 91.94 94 GLN A C 1
ATOM 745 O O . GLN A 1 94 ? -10.597 8.902 14.411 1.00 91.94 94 GLN A O 1
ATOM 750 N N . LYS A 1 95 ? -9.132 7.374 15.178 1.00 90.44 95 LYS A N 1
ATOM 751 C CA . LYS A 1 95 ? -7.951 8.229 15.024 1.00 90.44 95 LYS A CA 1
ATOM 752 C C . LYS A 1 95 ? -7.779 8.716 13.581 1.00 90.44 95 LYS A C 1
ATOM 754 O O . LYS A 1 95 ? -7.629 9.913 13.356 1.00 90.44 95 LYS A O 1
ATOM 759 N N . ILE A 1 96 ? -7.900 7.812 12.606 1.00 89.81 96 ILE A N 1
ATOM 760 C CA . ILE A 1 96 ? -7.827 8.162 11.179 1.00 89.81 96 ILE A CA 1
ATOM 761 C C . ILE A 1 96 ? -8.929 9.166 10.804 1.00 89.81 96 ILE A C 1
ATOM 763 O O . ILE A 1 96 ? -8.689 10.129 10.080 1.00 89.81 96 ILE A O 1
ATOM 767 N N . GLN A 1 97 ? -10.154 8.966 11.298 1.00 88.31 97 GLN A N 1
ATOM 768 C CA . GLN A 1 97 ? -11.264 9.887 11.034 1.00 88.31 97 GLN A CA 1
ATOM 769 C C . GLN A 1 97 ? -11.049 11.271 11.655 1.00 88.31 97 GLN A C 1
ATOM 771 O O . GLN A 1 97 ? -11.526 12.263 11.106 1.00 88.31 97 GLN A O 1
ATOM 776 N N . GLU A 1 98 ? -10.386 11.348 12.807 1.00 88.06 98 GLU A N 1
ATOM 777 C CA . GLU A 1 98 ? -10.015 12.612 13.437 1.00 88.06 98 GLU A CA 1
ATOM 778 C C . GLU A 1 98 ? -8.946 13.332 12.610 1.00 88.06 98 GLU A C 1
ATOM 780 O O . GLU A 1 98 ? -9.154 14.487 12.250 1.00 88.06 98 GLU A O 1
ATOM 785 N N . GLU A 1 99 ? -7.875 12.645 12.211 1.00 84.69 99 GLU A N 1
ATOM 786 C CA . GLU A 1 99 ? -6.807 13.197 11.361 1.00 84.69 99 GLU A CA 1
ATOM 787 C C . GLU A 1 99 ? -7.368 13.772 10.048 1.00 84.69 99 GLU A C 1
ATOM 789 O O . GLU A 1 99 ? -7.141 14.939 9.729 1.00 84.69 99 GLU A O 1
ATOM 794 N N . GLN A 1 100 ? -8.235 13.023 9.359 1.00 82.12 100 GLN A N 1
ATOM 795 C CA . GLN A 1 100 ? -8.885 13.483 8.125 1.00 82.12 100 GLN A CA 1
ATOM 796 C C . GLN A 1 100 ? -9.784 14.719 8.313 1.00 82.12 100 GLN A C 1
ATOM 798 O O . GLN A 1 100 ? -9.973 15.488 7.372 1.00 82.12 100 GLN A O 1
ATOM 803 N N . LYS A 1 101 ? -10.356 14.935 9.507 1.00 81.06 101 LYS A N 1
ATOM 804 C CA . LYS A 1 101 ? -11.147 16.144 9.805 1.00 81.06 101 LYS A CA 1
ATOM 805 C C . LYS A 1 101 ? -10.270 17.376 10.012 1.00 81.06 101 LYS A C 1
ATOM 807 O O . LYS A 1 101 ? -10.731 18.478 9.734 1.00 81.06 101 LYS A O 1
ATOM 812 N N . TYR A 1 102 ? -9.047 17.204 10.512 1.00 68.50 102 TYR A N 1
ATOM 813 C CA . TYR A 1 102 ? -8.116 18.307 10.763 1.00 68.50 102 TYR A CA 1
ATOM 814 C C . TYR A 1 102 ? -7.303 18.708 9.527 1.00 68.50 102 TYR A C 1
ATOM 816 O O . TYR A 1 102 ? -6.859 19.850 9.456 1.00 68.50 102 TYR A O 1
ATOM 824 N N . GLU A 1 103 ? -7.145 17.818 8.546 1.00 62.06 103 GLU A N 1
ATOM 825 C CA . GLU A 1 103 ? -6.435 18.101 7.287 1.00 62.06 103 GLU A CA 1
ATOM 826 C C . GLU A 1 103 ? -7.330 18.724 6.192 1.00 62.06 103 GLU A C 1
ATOM 828 O O . GLU A 1 103 ? -6.839 19.141 5.147 1.00 62.06 103 GLU A O 1
ATOM 833 N N . GLY A 1 104 ? -8.640 18.847 6.431 1.00 55.06 104 GLY A N 1
ATOM 834 C CA . GLY A 1 104 ? -9.608 19.462 5.512 1.00 55.06 104 GLY A C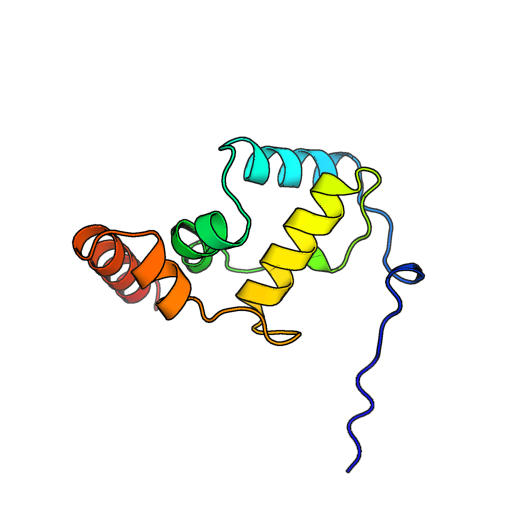A 1
ATOM 835 C C . GLY A 1 104 ? -9.702 20.995 5.587 1.00 55.06 104 GLY A C 1
ATOM 836 O O . GLY A 1 104 ? -10.820 21.503 5.703 1.00 55.06 104 GLY A O 1
ATOM 837 N N . PHE A 1 105 ? -8.571 21.713 5.545 1.00 41.28 105 PHE A N 1
ATOM 838 C CA . PHE A 1 105 ? -8.514 23.187 5.462 1.00 41.28 105 PHE A CA 1
ATOM 839 C C . PHE A 1 105 ? -8.121 23.691 4.071 1.00 41.28 105 PHE A C 1
ATOM 841 O O . PHE A 1 105 ? -7.100 23.216 3.529 1.00 41.28 105 PHE A O 1
#

Foldseek 3Di:
DDPPPPPCDLVNAAADDPVLLVVLVVLCVVVDALLLSCLQCLLVCDDDDSLRHDYPDPVSNVRSVLNVCASVVHPVRDDSVVSNVVNHDPVSVVVSVVVSVVPPD

Secondary structure (DSSP, 8-state):
---------GGGSPBPPHHHHHHHHHHHTT---HHHHHHHHGGG-SS--GGGSB-SSHHHHHHHHHHHHHHTT-TTPPPHHHHHHHHS-HHHHHHHHHHHHHS--

Sequence (105 aa):
MDSTQSDISEFDMPLATVTMENHVRGMMSDGLSPDEYAARWAHTIYCFSEDGYRYRDVVLQSWIHALGAILFQKNGAPNLNELRAKFLAAEEIQKIQEEQKYEGF

pLDDT: mean 86.3, std 14.4, range [39.25, 96.25]

Radius of gyration: 15.23 Å; chains: 1; bounding box: 38×32×43 Å